Protein AF-I9R3Y6-F1 (afdb_monomer_lite)

Structure (mmCIF, N/CA/C/O backbone):
data_AF-I9R3Y6-F1
#
_entry.id   AF-I9R3Y6-F1
#
loop_
_atom_site.group_PDB
_atom_site.id
_atom_site.type_symbol
_atom_site.label_atom_id
_atom_site.label_alt_id
_atom_site.label_comp_id
_atom_site.label_asym_id
_atom_site.label_entity_id
_atom_site.label_seq_id
_atom_site.pdbx_PDB_ins_code
_atom_site.Cartn_x
_atom_site.Cartn_y
_atom_site.Cartn_z
_atom_site.occupancy
_atom_site.B_iso_or_equiv
_atom_site.auth_seq_id
_atom_site.auth_comp_id
_atom_site.auth_asym_id
_atom_site.auth_atom_id
_atom_site.pdbx_PDB_model_num
ATOM 1 N N . MET A 1 1 ? -59.702 -33.708 -56.986 1.00 40.09 1 MET A N 1
ATOM 2 C CA . MET A 1 1 ? -58.563 -34.503 -57.503 1.00 40.09 1 MET A CA 1
ATOM 3 C C . MET A 1 1 ? -57.527 -33.476 -57.942 1.00 40.09 1 MET A C 1
ATOM 5 O O . MET A 1 1 ? -57.850 -32.694 -58.814 1.00 40.09 1 MET A O 1
ATOM 9 N N . TYR A 1 2 ? -56.395 -33.248 -57.285 1.00 29.70 2 TYR A N 1
ATOM 10 C CA . TYR A 1 2 ? -55.424 -34.174 -56.711 1.00 29.70 2 TYR A CA 1
ATOM 11 C C . TYR A 1 2 ? -54.909 -33.692 -55.348 1.00 29.70 2 TYR A C 1
ATOM 13 O O . TYR A 1 2 ? -54.809 -32.494 -55.094 1.00 29.70 2 TYR A O 1
ATOM 21 N N . LEU A 1 3 ? -54.573 -34.663 -54.501 1.00 33.28 3 LEU A N 1
ATOM 22 C CA . LEU A 1 3 ? -53.752 -34.501 -53.308 1.00 33.28 3 LEU A CA 1
ATOM 23 C C . LEU A 1 3 ? -52.286 -34.426 -53.760 1.00 33.28 3 LEU A C 1
ATOM 25 O O . LEU A 1 3 ? -51.871 -35.275 -54.543 1.00 33.28 3 LEU A O 1
ATOM 29 N N . ASN A 1 4 ? -51.506 -33.475 -53.251 1.00 40.72 4 ASN A N 1
ATOM 30 C CA . ASN A 1 4 ? -50.048 -33.580 -53.240 1.00 40.72 4 ASN A CA 1
ATOM 31 C C . ASN A 1 4 ? -49.540 -33.114 -51.877 1.00 40.72 4 ASN A C 1
ATOM 33 O O . ASN A 1 4 ? -49.539 -31.929 -51.555 1.00 40.72 4 ASN A O 1
ATOM 37 N N . VAL A 1 5 ? -49.150 -34.098 -51.071 1.00 38.28 5 VAL A N 1
ATOM 38 C CA . VAL A 1 5 ? -48.381 -33.930 -49.843 1.00 38.28 5 VAL A CA 1
ATOM 39 C C . VAL A 1 5 ? -46.913 -33.922 -50.252 1.00 38.28 5 VAL A C 1
ATOM 41 O O . VAL A 1 5 ? -46.444 -34.902 -50.819 1.00 38.28 5 VAL A O 1
ATOM 44 N N . TYR A 1 6 ? -46.188 -32.847 -49.945 1.00 37.31 6 TYR A N 1
ATOM 45 C CA . TYR A 1 6 ? -44.731 -32.881 -49.859 1.00 37.31 6 TYR A CA 1
ATOM 46 C C . TYR A 1 6 ? -44.275 -32.165 -48.590 1.00 37.31 6 TYR A C 1
ATOM 48 O O . TYR A 1 6 ? -44.670 -31.040 -48.292 1.00 37.31 6 TYR A O 1
ATOM 56 N N . ASN A 1 7 ? -43.468 -32.904 -47.835 1.00 46.22 7 ASN A N 1
ATOM 57 C CA . ASN A 1 7 ? -42.841 -32.556 -46.572 1.00 46.22 7 ASN A CA 1
ATOM 58 C C . ASN A 1 7 ? -42.087 -31.223 -46.635 1.00 46.22 7 ASN A C 1
ATOM 60 O O . ASN A 1 7 ? -41.264 -31.019 -47.523 1.00 46.22 7 ASN A O 1
ATOM 64 N N . GLY A 1 8 ? -42.276 -30.365 -45.634 1.00 37.38 8 GLY A N 1
ATOM 65 C CA . GLY A 1 8 ? -41.421 -29.194 -45.463 1.00 37.38 8 GLY A CA 1
ATOM 66 C C . GLY A 1 8 ? -42.023 -28.171 -44.518 1.00 37.38 8 GLY A C 1
ATOM 67 O O . GLY A 1 8 ? -42.857 -27.365 -44.910 1.00 37.38 8 GLY A O 1
ATOM 68 N N . ILE A 1 9 ? -41.596 -28.220 -43.259 1.00 40.31 9 ILE A N 1
ATOM 69 C CA . ILE A 1 9 ? -41.941 -27.290 -42.180 1.00 40.31 9 ILE A CA 1
ATOM 70 C C . ILE A 1 9 ? -41.870 -25.843 -42.692 1.00 40.31 9 ILE A C 1
ATOM 72 O O . ILE A 1 9 ? -40.794 -25.333 -42.999 1.00 40.31 9 ILE A O 1
ATOM 76 N N . THR A 1 10 ? -43.013 -25.160 -42.772 1.00 40.06 10 THR A N 1
ATOM 77 C CA . THR A 1 10 ? -43.026 -23.716 -43.017 1.00 40.06 10 THR A CA 1
ATOM 78 C C . THR A 1 10 ? -42.563 -23.022 -41.739 1.00 40.06 10 THR A C 1
ATOM 80 O O . THR A 1 10 ? -43.270 -22.994 -40.733 1.00 40.06 10 THR A O 1
ATOM 83 N N . VAL A 1 11 ? -41.335 -22.504 -41.764 1.00 41.06 11 VAL A N 1
ATOM 84 C CA . VAL A 1 11 ? -40.709 -21.775 -40.657 1.00 41.06 11 VAL A CA 1
ATOM 85 C C . VAL A 1 11 ? -41.519 -20.507 -40.381 1.00 41.06 11 VAL A C 1
ATOM 87 O O . VAL A 1 11 ? -41.500 -19.550 -41.156 1.00 41.06 11 VAL A O 1
ATOM 90 N N . GLY A 1 12 ? -42.263 -20.504 -39.274 1.00 38.69 12 GLY A N 1
ATOM 91 C CA . GLY A 1 12 ? -42.968 -19.324 -38.790 1.00 38.69 12 GLY A CA 1
ATOM 92 C C . GLY A 1 12 ? -41.983 -18.185 -38.522 1.00 38.69 12 GLY A C 1
ATOM 93 O O . GLY A 1 12 ? -40.951 -18.379 -37.882 1.00 38.69 12 GLY A O 1
ATOM 94 N N . LYS A 1 13 ? -42.302 -16.985 -39.021 1.00 43.81 13 LYS A N 1
ATOM 95 C CA . LYS A 1 13 ? -41.548 -15.746 -38.779 1.00 43.81 13 LYS A CA 1
ATOM 96 C C . LYS A 1 13 ? -41.221 -15.595 -37.284 1.00 43.81 13 LYS A C 1
ATOM 98 O O . LYS A 1 13 ? -42.113 -15.344 -36.475 1.00 43.81 13 LYS A O 1
ATOM 103 N N . ILE A 1 14 ? -39.938 -15.688 -36.925 1.00 50.94 14 ILE A N 1
ATOM 104 C CA . ILE A 1 14 ? -39.427 -15.354 -35.588 1.00 50.94 14 ILE A CA 1
ATOM 105 C C . ILE A 1 14 ? -39.514 -13.834 -35.433 1.00 50.94 14 ILE A C 1
ATOM 107 O O . ILE A 1 14 ? -38.614 -13.084 -35.801 1.00 50.94 14 ILE A O 1
ATOM 111 N N . GLY A 1 15 ? -40.653 -13.372 -34.929 1.00 47.31 15 GLY A N 1
ATOM 112 C CA . GLY A 1 15 ? -40.985 -11.960 -34.819 1.00 47.31 15 GLY A CA 1
ATOM 113 C C . GLY A 1 15 ? -41.627 -11.632 -33.483 1.00 47.31 15 GLY A C 1
ATOM 114 O O . GLY A 1 15 ? -42.800 -11.288 -33.444 1.00 47.31 15 GLY A O 1
ATOM 115 N N . LYS A 1 16 ? -40.857 -11.739 -32.393 1.00 46.09 16 LYS A N 1
ATOM 116 C CA . LYS A 1 16 ? -40.992 -10.921 -31.170 1.00 46.09 16 LYS A CA 1
ATOM 117 C C . LYS A 1 16 ? -39.845 -11.259 -30.215 1.00 46.09 16 LYS A C 1
ATOM 119 O O . LYS A 1 16 ? -39.915 -12.217 -29.451 1.00 46.09 16 LYS A O 1
ATOM 124 N N . LYS A 1 17 ? -38.772 -10.459 -30.248 1.00 49.69 17 LYS A N 1
ATOM 125 C CA . LYS A 1 17 ? -37.758 -10.470 -29.183 1.00 49.69 17 LYS A CA 1
ATOM 126 C C . LYS A 1 17 ? -38.469 -10.167 -27.862 1.00 49.69 17 LYS A C 1
ATOM 128 O O . LYS A 1 17 ? -39.013 -9.079 -27.679 1.00 49.69 17 LYS A O 1
ATOM 133 N N . SER A 1 18 ? -38.499 -11.156 -26.973 1.00 49.22 18 SER A N 1
ATOM 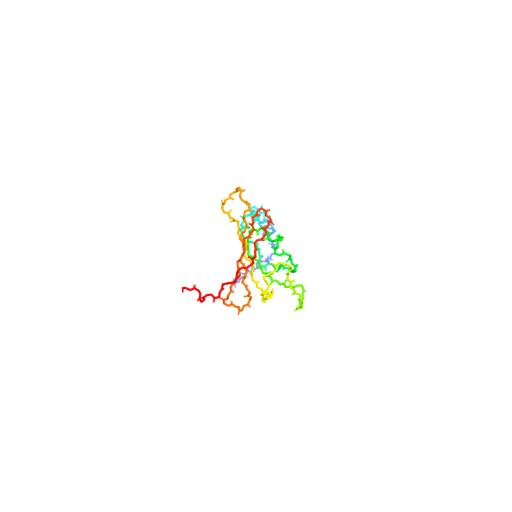134 C CA . SER A 1 18 ? -39.059 -11.038 -25.631 1.00 49.22 18 SER A CA 1
ATOM 135 C C . SER A 1 18 ? -38.395 -9.875 -24.890 1.00 49.22 18 SER A C 1
ATOM 137 O O . SER A 1 18 ? -37.191 -9.893 -24.634 1.00 49.22 18 SER A O 1
ATOM 139 N N . LYS A 1 19 ? -39.184 -8.858 -24.517 1.00 52.25 19 LYS A N 1
ATOM 140 C CA . LYS A 1 19 ? -38.735 -7.745 -23.661 1.00 52.25 19 LYS A CA 1
ATOM 141 C C . LYS A 1 19 ? -38.333 -8.207 -22.246 1.00 52.25 19 LYS A C 1
ATOM 143 O O . LYS A 1 19 ? -37.773 -7.411 -21.500 1.00 52.25 19 LYS A O 1
ATOM 148 N N . ARG A 1 20 ? -38.563 -9.478 -21.876 1.00 48.31 20 ARG A N 1
ATOM 149 C CA . ARG A 1 20 ? -38.273 -10.001 -20.527 1.00 48.31 20 ARG A CA 1
ATOM 150 C C . ARG A 1 20 ? -36.783 -10.078 -20.186 1.00 48.31 20 ARG A C 1
ATOM 152 O O . ARG A 1 20 ? -36.446 -9.966 -19.017 1.00 48.31 20 ARG A O 1
ATOM 159 N N . ASN A 1 21 ? -35.880 -10.165 -21.166 1.00 47.78 21 ASN A N 1
ATOM 160 C CA . ASN A 1 21 ? -34.438 -10.217 -20.868 1.00 47.78 21 ASN A CA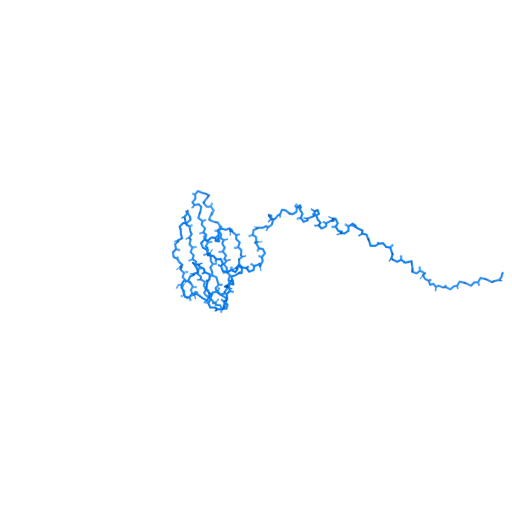 1
ATOM 161 C C . ASN A 1 21 ? -33.816 -8.866 -20.487 1.00 47.78 21 ASN A C 1
ATOM 163 O O . ASN A 1 21 ? -32.684 -8.838 -20.012 1.00 47.78 21 ASN A O 1
ATOM 167 N N . LYS A 1 22 ? -34.519 -7.743 -20.694 1.00 45.72 22 LYS A N 1
ATOM 168 C CA . LYS 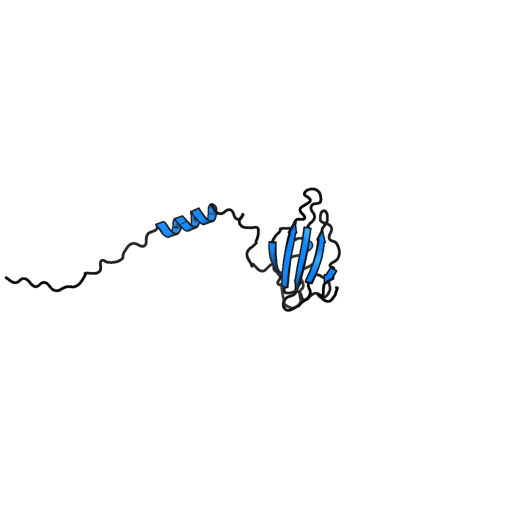A 1 22 ? -33.993 -6.420 -20.322 1.00 45.72 22 LYS A CA 1
ATOM 169 C C . LYS A 1 22 ? -34.284 -6.071 -18.858 1.00 45.72 22 LYS A C 1
ATOM 171 O O . LYS A 1 22 ? -33.480 -5.382 -18.247 1.00 45.72 22 LYS A O 1
ATOM 176 N N . V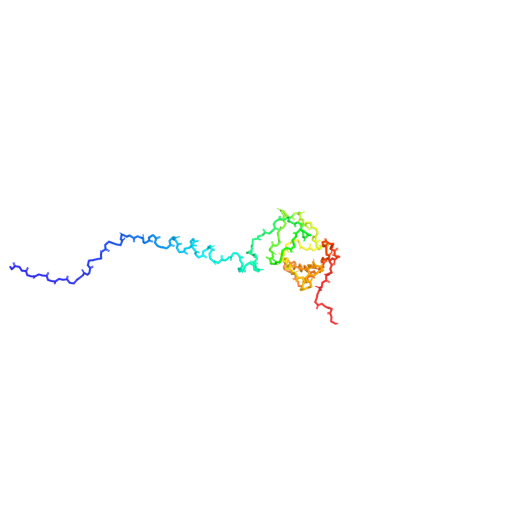AL A 1 23 ? -35.383 -6.589 -18.304 1.00 49.34 23 VAL A N 1
ATOM 177 C CA . VAL A 1 23 ? -35.834 -6.302 -16.929 1.00 49.34 23 VAL A CA 1
ATOM 178 C C . VAL A 1 23 ? -35.093 -7.165 -15.900 1.00 49.34 23 VAL A C 1
ATOM 180 O O . VAL A 1 23 ? -34.670 -6.665 -14.865 1.00 49.34 23 VAL A O 1
ATOM 183 N N . LEU A 1 24 ? -34.788 -8.425 -16.233 1.00 48.09 24 LEU A N 1
ATOM 184 C CA . LEU A 1 24 ? -34.036 -9.315 -15.335 1.00 48.09 24 LEU A CA 1
ATOM 185 C C . LEU A 1 24 ? -32.604 -8.831 -15.042 1.00 48.09 24 LEU A C 1
ATOM 187 O O . LEU A 1 24 ? -32.083 -9.091 -13.963 1.00 48.09 24 LEU A O 1
ATOM 191 N N . LYS A 1 25 ? -31.966 -8.092 -15.962 1.00 48.84 25 LYS A N 1
ATOM 192 C CA . LYS A 1 25 ? -30.648 -7.484 -15.703 1.00 48.84 25 LYS A CA 1
ATOM 193 C C . LYS A 1 25 ? -30.719 -6.278 -14.766 1.00 48.84 25 LYS A C 1
ATOM 195 O O . LYS A 1 25 ? -29.782 -6.082 -14.002 1.00 48.84 25 LYS A O 1
ATOM 200 N N . SER A 1 26 ? -31.787 -5.479 -14.821 1.00 52.91 26 SER A N 1
ATOM 201 C CA . SER A 1 26 ? -31.929 -4.311 -13.941 1.00 52.91 26 SER A CA 1
ATOM 202 C C . SER A 1 26 ? -32.352 -4.698 -12.527 1.00 52.91 26 SER A C 1
ATOM 204 O O . SER A 1 26 ? -31.932 -4.047 -11.582 1.00 52.91 26 SER A O 1
ATOM 206 N N . GLU A 1 27 ? -33.138 -5.766 -12.373 1.00 51.00 27 GLU A N 1
ATOM 207 C CA . GLU A 1 27 ? -33.579 -6.237 -11.054 1.00 51.00 27 GLU A CA 1
ATOM 208 C C . GLU A 1 27 ? -32.491 -7.059 -10.348 1.00 51.00 27 GLU A C 1
ATOM 210 O O . GLU A 1 27 ? -32.244 -6.850 -9.165 1.00 51.00 27 GLU A O 1
ATOM 215 N N . LEU A 1 28 ? -31.751 -7.914 -11.067 1.00 51.44 28 LEU A N 1
ATOM 216 C CA . LEU A 1 28 ? -30.618 -8.646 -10.484 1.00 51.44 28 LEU A CA 1
ATOM 217 C C . LEU A 1 28 ? -29.409 -7.733 -10.208 1.00 51.44 28 LEU A C 1
ATOM 219 O O . LEU A 1 28 ? -28.701 -7.937 -9.228 1.00 51.44 28 LEU A O 1
ATOM 223 N N . GLY A 1 29 ? -29.198 -6.704 -11.038 1.00 49.84 29 GLY A N 1
ATOM 224 C CA . GLY A 1 29 ? -28.147 -5.701 -10.839 1.00 49.84 29 GLY A CA 1
ATOM 225 C C . GLY A 1 29 ? -28.398 -4.732 -9.678 1.00 49.84 29 GLY A C 1
ATOM 226 O O . GLY A 1 29 ? -27.475 -4.025 -9.298 1.00 49.84 29 GLY A O 1
ATOM 227 N N . GLY A 1 30 ? -29.618 -4.695 -9.127 1.00 49.50 30 GLY A N 1
ATOM 228 C CA . GLY A 1 30 ? -29.953 -3.949 -7.905 1.00 49.50 30 GLY A CA 1
ATOM 229 C C . GLY A 1 30 ? -30.157 -4.828 -6.663 1.00 49.50 30 GLY A C 1
ATOM 230 O O . GLY A 1 30 ? -30.183 -4.305 -5.553 1.00 49.50 30 GLY A O 1
ATOM 231 N N . LEU A 1 31 ? -30.317 -6.149 -6.839 1.00 49.53 31 LEU A N 1
ATOM 232 C CA . LEU A 1 31 ? -30.486 -7.135 -5.758 1.00 49.53 31 LEU A CA 1
ATOM 233 C C . LEU A 1 31 ? -29.182 -7.795 -5.323 1.00 49.53 31 LEU A C 1
ATOM 235 O O . LEU A 1 31 ? -29.087 -8.259 -4.189 1.00 49.53 31 LEU A O 1
ATOM 239 N N . LEU A 1 32 ? -28.185 -7.856 -6.204 1.00 51.38 32 LEU A N 1
ATOM 240 C CA . LEU A 1 32 ? -26.813 -7.995 -5.750 1.00 51.38 32 LEU A CA 1
ATOM 241 C C . LEU A 1 32 ? -26.454 -6.620 -5.214 1.00 51.38 32 LEU A C 1
ATOM 243 O O . LEU A 1 32 ? -26.389 -5.679 -6.008 1.00 51.38 32 LEU A O 1
ATOM 247 N N . PRO A 1 33 ? -26.263 -6.448 -3.900 1.00 50.94 33 PRO A N 1
ATOM 248 C CA . PRO A 1 33 ? -25.709 -5.195 -3.464 1.00 50.94 33 PRO A CA 1
ATOM 249 C C . PRO A 1 33 ? -24.339 -5.111 -4.147 1.00 50.94 33 PRO A C 1
ATOM 251 O O . PRO A 1 33 ? -23.692 -6.135 -4.411 1.00 50.94 33 PRO A O 1
ATOM 254 N N . ASP A 1 34 ? -23.818 -3.908 -4.324 1.00 52.88 34 ASP A N 1
ATOM 255 C CA . ASP A 1 34 ? -22.385 -3.728 -4.556 1.00 52.88 34 ASP A CA 1
ATOM 256 C C . ASP A 1 34 ? -21.525 -4.430 -3.466 1.00 52.88 34 ASP A C 1
ATOM 258 O O . ASP A 1 34 ? -20.310 -4.361 -3.515 1.00 52.88 34 ASP A O 1
ATOM 262 N N . SER A 1 35 ? -22.124 -5.132 -2.489 1.00 48.91 35 SER A N 1
ATOM 263 C CA . SER A 1 35 ? -21.573 -5.943 -1.402 1.00 48.91 35 SER A CA 1
ATOM 264 C C . SER A 1 35 ? -21.168 -7.387 -1.745 1.00 48.91 35 SER A C 1
ATOM 266 O O . SER A 1 35 ? -20.899 -8.156 -0.824 1.00 48.91 35 SER A O 1
ATOM 268 N N . LEU A 1 36 ? -21.044 -7.780 -3.016 1.00 51.56 36 LEU A N 1
ATOM 269 C CA . LEU A 1 36 ? -19.908 -8.665 -3.345 1.00 51.56 36 LEU A CA 1
ATOM 270 C C . LEU A 1 36 ? -18.584 -7.866 -3.394 1.00 51.56 36 LEU A C 1
ATOM 272 O O . LEU A 1 36 ? -17.510 -8.441 -3.561 1.00 51.56 36 LEU A O 1
ATOM 276 N N . GLY A 1 37 ? -18.656 -6.543 -3.191 1.00 49.53 37 GLY A N 1
ATOM 277 C CA . GLY A 1 37 ? -17.594 -5.534 -3.186 1.00 49.53 37 GLY A CA 1
ATOM 278 C C . GLY A 1 37 ? -16.601 -5.599 -2.038 1.00 49.53 37 GLY A C 1
ATOM 279 O O . GLY A 1 37 ? -16.139 -4.568 -1.560 1.00 49.53 37 GLY A O 1
ATOM 280 N N . PHE A 1 38 ? -16.184 -6.807 -1.674 1.00 52.38 38 PHE A N 1
ATOM 281 C CA . PHE A 1 38 ? -14.855 -7.003 -1.098 1.00 52.38 38 PHE A CA 1
ATOM 282 C C . PHE A 1 38 ? -13.756 -6.692 -2.125 1.00 52.38 38 PHE A C 1
ATOM 284 O O . PHE A 1 38 ? -12.647 -6.303 -1.767 1.00 52.38 38 PHE A O 1
ATOM 291 N N . PHE A 1 39 ? -14.075 -6.812 -3.417 1.00 54.75 39 PHE A N 1
ATOM 292 C CA . PHE A 1 39 ? -13.148 -6.594 -4.517 1.00 54.75 39 PHE A CA 1
ATOM 293 C C . PHE A 1 39 ? -13.701 -5.494 -5.416 1.00 54.75 39 PHE A C 1
ATOM 295 O O . PHE A 1 39 ? -14.633 -5.720 -6.189 1.00 54.75 39 PHE A O 1
ATOM 302 N N . LYS A 1 40 ? -13.137 -4.283 -5.326 1.00 56.47 40 LYS A N 1
ATOM 303 C CA . LYS A 1 40 ? -13.387 -3.278 -6.362 1.00 56.47 40 LYS A CA 1
ATOM 304 C C . LYS A 1 40 ? -12.948 -3.862 -7.711 1.00 56.47 40 LYS A C 1
ATOM 306 O O . LYS A 1 40 ? -11.907 -4.523 -7.762 1.00 56.47 40 LYS A O 1
ATOM 311 N N . PRO A 1 41 ? -13.727 -3.670 -8.792 1.00 53.22 41 PRO A N 1
ATOM 312 C CA . PRO A 1 41 ? -13.315 -4.125 -10.110 1.00 53.22 41 PRO A CA 1
ATOM 313 C C . PRO A 1 41 ? -11.946 -3.534 -10.457 1.00 53.22 41 PRO A C 1
ATOM 315 O O . PRO A 1 41 ? -11.574 -2.479 -9.945 1.00 53.22 41 PRO A O 1
ATOM 318 N N . TYR A 1 42 ? -11.228 -4.239 -11.334 1.00 57.31 42 TYR A N 1
ATOM 319 C CA . TYR A 1 42 ? -9.896 -3.969 -11.898 1.00 57.31 42 TYR A CA 1
ATOM 320 C C . TYR A 1 42 ? -9.800 -2.628 -12.673 1.00 57.31 42 TYR A C 1
ATOM 322 O O . TYR A 1 42 ? -9.217 -2.532 -13.750 1.00 57.31 42 TYR A O 1
ATOM 330 N N . THR A 1 43 ? -10.418 -1.568 -12.166 1.00 61.00 43 THR A N 1
ATOM 331 C CA . THR A 1 43 ? -10.396 -0.226 -12.728 1.00 61.00 43 THR A CA 1
ATOM 332 C C . THR A 1 43 ? -9.089 0.445 -12.302 1.00 61.00 43 THR A C 1
ATOM 334 O O . THR A 1 43 ? -8.797 0.483 -11.103 1.00 61.00 43 THR A O 1
ATOM 337 N N . PRO A 1 44 ? -8.283 0.958 -13.250 1.00 66.62 44 PRO A N 1
ATOM 338 C CA . PRO A 1 44 ? -7.070 1.697 -12.925 1.00 66.62 44 PRO A CA 1
ATOM 339 C C . PRO A 1 44 ? -7.369 2.872 -11.994 1.00 66.62 44 PRO A C 1
ATOM 341 O O . PRO A 1 44 ? -8.296 3.647 -12.237 1.00 66.62 44 PRO A O 1
ATOM 344 N N . VAL A 1 45 ? -6.561 3.019 -10.949 1.00 76.56 45 VAL A N 1
ATOM 345 C CA . VAL A 1 45 ? -6.601 4.179 -10.062 1.00 76.56 45 VAL A CA 1
ATOM 346 C C . VAL A 1 45 ? -5.484 5.134 -10.472 1.00 76.56 45 VAL A C 1
ATOM 348 O O . VAL A 1 45 ? -4.336 5.003 -10.042 1.00 76.56 45 VAL A O 1
ATOM 351 N N . ASN A 1 46 ? -5.831 6.086 -11.340 1.00 80.75 46 ASN A N 1
ATOM 352 C CA . ASN A 1 46 ? -4.860 6.985 -11.954 1.00 80.75 46 ASN A CA 1
ATOM 353 C C . ASN A 1 46 ? -4.465 8.127 -11.016 1.00 80.75 46 ASN A C 1
ATOM 355 O O . ASN A 1 46 ? -5.307 8.950 -10.661 1.00 80.75 46 ASN A O 1
ATOM 359 N N . GLY A 1 47 ? -3.186 8.188 -10.639 1.00 80.94 47 GLY A N 1
ATOM 360 C CA . GLY A 1 47 ? -2.616 9.316 -9.890 1.00 80.94 47 GLY A CA 1
ATOM 361 C C . GLY A 1 47 ? -3.166 9.550 -8.486 1.00 80.94 47 GLY A C 1
ATOM 362 O O . GLY A 1 47 ? -2.928 10.618 -7.928 1.00 80.94 47 GLY A O 1
ATOM 363 N N . GLN A 1 48 ? -3.913 8.606 -7.911 1.00 88.00 48 GLN A N 1
ATOM 364 C CA . GLN A 1 48 ? -4.387 8.779 -6.544 1.00 88.00 48 GLN A CA 1
ATOM 365 C C . GLN A 1 48 ? -3.274 8.647 -5.523 1.00 88.00 48 GLN A C 1
ATOM 367 O O . GLN A 1 48 ? -2.381 7.813 -5.656 1.00 88.00 48 GLN A O 1
ATOM 372 N N . ASP A 1 49 ? -3.402 9.458 -4.485 1.00 91.50 49 ASP A N 1
ATOM 373 C CA . ASP A 1 49 ? -2.597 9.392 -3.283 1.00 91.50 49 ASP A CA 1
ATOM 374 C C . ASP A 1 49 ? -2.883 8.096 -2.515 1.00 91.50 49 ASP A C 1
ATOM 376 O O . ASP A 1 49 ? -4.026 7.825 -2.133 1.00 91.50 49 ASP A O 1
ATOM 380 N N . PHE A 1 50 ? -1.840 7.303 -2.266 1.00 92.62 50 PHE A N 1
ATOM 381 C CA . PHE A 1 50 ? -1.956 6.045 -1.534 1.00 92.62 50 PHE A CA 1
ATOM 382 C C . PHE A 1 50 ? -2.422 6.250 -0.086 1.00 92.62 50 PHE A C 1
ATOM 384 O O . PHE A 1 50 ? -3.032 5.340 0.474 1.00 92.62 50 PHE A O 1
ATOM 391 N N . ASP A 1 51 ? -2.209 7.421 0.519 1.00 92.69 51 ASP A N 1
ATOM 392 C CA . ASP A 1 51 ? -2.708 7.726 1.868 1.00 92.69 51 ASP A CA 1
ATOM 393 C C . ASP A 1 51 ? -4.238 7.880 1.897 1.00 92.69 51 ASP A C 1
ATOM 395 O O . ASP A 1 51 ? -4.876 7.645 2.921 1.00 92.69 51 ASP A O 1
ATOM 399 N N . GLN A 1 52 ? -4.851 8.204 0.754 1.00 90.12 52 GLN A N 1
ATOM 400 C CA . GLN A 1 52 ? -6.306 8.316 0.603 1.00 90.12 52 GLN A CA 1
ATOM 401 C C . GLN A 1 52 ? -6.963 6.981 0.205 1.00 90.12 52 GLN A C 1
ATOM 403 O O . GLN A 1 52 ? -8.189 6.836 0.241 1.00 90.12 52 GLN A O 1
ATOM 408 N N . MET A 1 53 ? -6.166 5.966 -0.142 1.00 88.88 53 MET A N 1
ATOM 409 C CA . MET A 1 53 ? -6.641 4.633 -0.524 1.00 88.88 53 MET A CA 1
ATOM 410 C C . MET A 1 53 ? -6.903 3.766 0.718 1.00 88.88 53 MET A C 1
ATOM 412 O O . MET A 1 53 ? -6.185 2.810 1.004 1.00 88.88 53 MET A O 1
ATOM 416 N N . LEU A 1 54 ? -7.946 4.129 1.471 1.00 84.94 54 LEU A N 1
ATOM 417 C CA . LEU A 1 54 ? -8.281 3.544 2.781 1.00 84.94 54 LEU A CA 1
ATOM 418 C C . LEU A 1 54 ? -9.334 2.431 2.739 1.00 84.94 54 LEU A C 1
ATOM 420 O O . LEU A 1 54 ? -9.545 1.739 3.734 1.00 84.94 54 LEU A O 1
ATOM 424 N N . ASN A 1 55 ? -10.027 2.282 1.612 1.00 84.50 55 ASN A N 1
ATOM 425 C CA . ASN A 1 55 ? -11.039 1.244 1.450 1.00 84.50 55 ASN A CA 1
ATOM 426 C C . ASN A 1 55 ? -10.362 -0.090 1.142 1.00 84.50 55 ASN A C 1
ATOM 428 O O . ASN A 1 55 ? -9.494 -0.131 0.265 1.00 84.50 55 ASN A O 1
ATOM 432 N N . MET A 1 56 ? -10.806 -1.169 1.791 1.00 85.88 56 MET A N 1
ATOM 433 C CA . MET A 1 56 ? -10.335 -2.510 1.454 1.00 85.88 56 MET A CA 1
ATOM 434 C C . MET A 1 56 ? -10.522 -2.813 -0.032 1.00 85.88 56 MET A C 1
ATOM 436 O O . MET A 1 56 ? -11.510 -2.398 -0.647 1.00 85.88 56 MET A O 1
ATOM 440 N N . GLY A 1 57 ? -9.567 -3.539 -0.606 1.00 86.50 57 GLY A N 1
ATOM 441 C CA . GLY A 1 57 ? -9.665 -4.011 -1.979 1.00 86.50 57 GLY A CA 1
ATOM 442 C C . GLY A 1 57 ? -8.326 -4.140 -2.691 1.00 86.50 57 GLY A C 1
ATOM 443 O O . GLY A 1 57 ? -7.255 -3.941 -2.117 1.00 86.50 57 GLY A O 1
ATOM 444 N N . PHE A 1 58 ? -8.427 -4.471 -3.976 1.00 87.19 58 PHE A N 1
ATOM 445 C CA . PHE A 1 58 ? -7.313 -4.687 -4.890 1.00 87.19 58 PHE A CA 1
ATOM 446 C C . PHE A 1 58 ? -7.382 -3.626 -5.978 1.00 87.19 58 PHE A C 1
ATOM 448 O O . PHE A 1 58 ? -8.405 -3.471 -6.644 1.00 87.19 58 PHE A O 1
ATOM 455 N N . TYR A 1 59 ? -6.294 -2.894 -6.155 1.00 87.88 59 TYR A N 1
ATOM 456 C CA . TYR A 1 59 ? -6.240 -1.741 -7.032 1.00 87.88 59 TYR A CA 1
ATOM 457 C C . TYR A 1 59 ? -5.148 -1.926 -8.069 1.00 87.88 59 TYR A C 1
ATOM 459 O O . TYR A 1 59 ? -3.998 -2.205 -7.731 1.00 87.88 59 TYR A O 1
ATOM 467 N N . LYS A 1 60 ? -5.498 -1.700 -9.335 1.00 89.56 60 LYS A N 1
ATOM 468 C CA . LYS A 1 60 ? -4.514 -1.529 -10.399 1.00 89.56 60 LYS A CA 1
ATOM 469 C C . LYS A 1 60 ? -3.970 -0.107 -10.324 1.00 89.56 60 LYS A C 1
ATOM 471 O O . LYS A 1 60 ? -4.714 0.848 -10.539 1.00 89.56 60 LYS A O 1
ATOM 476 N N . ILE A 1 61 ? -2.683 0.028 -10.037 1.00 90.75 61 ILE A N 1
ATOM 477 C CA . ILE A 1 61 ? -2.016 1.323 -9.953 1.00 90.75 61 ILE A CA 1
ATOM 478 C C . ILE A 1 61 ? -1.421 1.668 -11.307 1.00 90.75 61 ILE A C 1
ATOM 480 O O . ILE A 1 61 ? -0.644 0.903 -11.885 1.00 90.75 61 ILE A O 1
ATOM 484 N N . GLN A 1 62 ? -1.798 2.845 -11.788 1.00 86.81 62 GLN A N 1
ATOM 485 C CA . GLN A 1 62 ? -1.285 3.436 -13.005 1.00 86.81 62 GLN A CA 1
ATOM 486 C C . GLN A 1 62 ? -1.035 4.928 -12.734 1.00 86.81 62 GLN A C 1
ATOM 488 O O . GLN A 1 62 ? -1.920 5.610 -12.219 1.00 86.81 62 GLN A O 1
ATOM 493 N N . PRO A 1 63 ? 0.151 5.467 -13.040 1.00 80.62 63 PRO A N 1
ATOM 494 C CA . PRO A 1 63 ? 0.395 6.895 -12.897 1.00 80.62 63 PRO A CA 1
ATOM 495 C C . PRO A 1 63 ? -0.380 7.698 -13.952 1.00 80.62 63 PRO A C 1
ATOM 497 O O . PRO A 1 63 ? -0.816 7.151 -14.966 1.00 80.62 63 PRO A O 1
ATOM 500 N N . LEU A 1 64 ? -0.525 9.012 -13.748 1.00 82.00 64 LEU A N 1
ATOM 501 C CA . LEU A 1 64 ? -1.216 9.898 -14.704 1.00 82.00 64 LEU A CA 1
ATOM 502 C C . LEU A 1 64 ? -0.511 9.959 -16.063 1.00 82.00 64 LEU A C 1
ATOM 504 O O . LEU A 1 64 ? -1.152 10.114 -17.098 1.00 82.00 64 LEU A O 1
ATOM 508 N N . ASN A 1 65 ? 0.814 9.858 -16.051 1.00 81.50 65 ASN A N 1
ATOM 509 C CA . ASN A 1 65 ? 1.667 9.818 -17.229 1.00 81.50 65 ASN A CA 1
ATOM 510 C C . ASN A 1 65 ? 2.983 9.085 -16.914 1.00 81.50 65 ASN A C 1
ATOM 512 O O . ASN A 1 65 ? 3.309 8.844 -15.751 1.00 81.50 65 ASN A O 1
ATOM 516 N N . SER A 1 66 ? 3.765 8.776 -17.950 1.00 76.44 66 SER A N 1
ATOM 517 C CA . SER A 1 66 ? 5.018 8.011 -17.848 1.00 76.44 66 SER A CA 1
ATOM 518 C C . SER A 1 66 ? 6.115 8.644 -16.983 1.00 76.44 66 SER A C 1
ATOM 520 O O . SER A 1 66 ? 7.087 7.962 -16.674 1.00 76.44 66 SER A O 1
ATOM 522 N N . PHE A 1 67 ? 5.976 9.913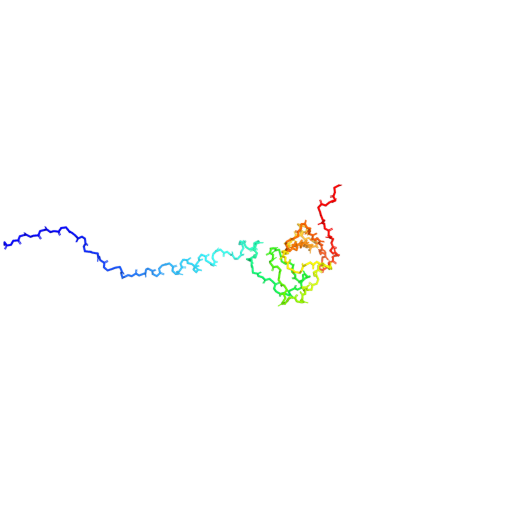 -16.595 1.00 75.12 67 PHE A N 1
ATOM 523 C CA . PHE A 1 67 ? 6.953 10.657 -15.792 1.00 75.12 67 PHE A CA 1
ATOM 524 C C . PHE A 1 67 ? 6.445 10.979 -14.382 1.00 75.12 67 PHE A C 1
ATOM 526 O O . PHE A 1 67 ? 7.110 11.687 -13.632 1.00 75.12 67 PHE A O 1
ATOM 533 N N . SER A 1 68 ? 5.260 10.485 -14.025 1.00 82.75 68 SER A N 1
ATOM 534 C CA . SER A 1 68 ? 4.636 10.727 -12.727 1.00 82.75 68 SER A CA 1
ATOM 535 C C . SER A 1 68 ? 4.634 9.468 -11.869 1.00 82.75 68 SER A C 1
ATOM 537 O O . SER A 1 68 ? 4.629 8.348 -12.380 1.00 82.75 68 SER A O 1
ATOM 539 N N . SER A 1 69 ? 4.591 9.665 -10.557 1.00 85.38 69 SER A N 1
ATOM 540 C CA . SER A 1 69 ? 4.262 8.643 -9.572 1.00 85.38 69 SER A CA 1
ATOM 541 C C . SER A 1 69 ? 3.009 9.061 -8.810 1.00 85.38 69 SER A C 1
ATOM 543 O O . SER A 1 69 ? 2.692 10.246 -8.684 1.00 85.38 69 SER A O 1
ATOM 545 N N . ASN A 1 70 ? 2.273 8.073 -8.312 1.00 90.00 70 ASN A N 1
ATOM 546 C CA . ASN A 1 70 ? 1.210 8.318 -7.351 1.00 90.00 70 ASN A CA 1
ATOM 547 C C . ASN A 1 70 ? 1.817 8.908 -6.059 1.00 90.00 70 ASN A C 1
ATOM 549 O O . ASN A 1 70 ? 2.867 8.428 -5.618 1.00 90.00 70 ASN A O 1
ATOM 553 N N . PRO A 1 71 ? 1.192 9.921 -5.432 1.00 92.62 71 PRO A N 1
ATOM 554 C CA . PRO A 1 71 ? 1.634 10.413 -4.131 1.00 92.62 71 PRO A CA 1
ATOM 555 C C . PRO A 1 71 ? 1.663 9.290 -3.083 1.00 92.62 71 PRO A C 1
ATOM 557 O O . PRO A 1 71 ? 0.847 8.366 -3.130 1.00 92.62 71 PRO A O 1
ATOM 560 N N . ASN A 1 72 ? 2.622 9.368 -2.157 1.00 94.50 72 ASN A N 1
ATOM 561 C CA . ASN A 1 72 ? 2.843 8.390 -1.082 1.00 94.50 72 ASN A CA 1
ATOM 562 C C . ASN A 1 72 ? 3.083 6.930 -1.535 1.00 94.50 72 ASN A C 1
ATOM 564 O O . ASN A 1 72 ? 2.998 5.993 -0.734 1.00 94.50 72 ASN A O 1
ATOM 568 N N . LEU A 1 73 ? 3.456 6.733 -2.803 1.00 93.25 73 LEU A N 1
ATOM 569 C CA . LEU A 1 73 ? 4.113 5.519 -3.293 1.00 93.25 73 LEU A CA 1
ATOM 570 C C . LEU A 1 73 ? 5.422 5.263 -2.506 1.00 93.25 73 LEU A C 1
ATOM 572 O O . LEU A 1 73 ? 6.087 6.229 -2.119 1.00 93.25 73 LEU A O 1
ATOM 576 N N . PRO A 1 74 ? 5.842 3.998 -2.295 1.00 95.00 74 PRO A N 1
ATOM 577 C CA . PRO A 1 74 ? 7.165 3.717 -1.747 1.00 95.00 74 PRO A CA 1
ATOM 578 C C . PRO A 1 74 ? 8.284 4.390 -2.552 1.00 95.00 74 PRO A C 1
ATOM 580 O O . PRO A 1 74 ? 8.304 4.348 -3.784 1.00 95.00 74 PRO A O 1
ATOM 583 N N . GLU A 1 75 ? 9.239 4.989 -1.843 1.00 91.94 75 GLU A N 1
ATOM 584 C CA . GLU A 1 75 ? 10.369 5.684 -2.455 1.00 91.94 75 GLU A CA 1
ATOM 585 C C . GLU A 1 75 ? 11.184 4.731 -3.347 1.00 91.94 75 GLU A C 1
ATOM 587 O O . GLU A 1 75 ? 11.509 3.604 -2.961 1.00 91.94 75 GLU A O 1
ATOM 592 N N . GLY A 1 76 ? 11.474 5.168 -4.576 1.00 90.00 76 GLY A N 1
ATOM 593 C CA . GLY A 1 76 ? 12.213 4.377 -5.565 1.00 90.00 76 GLY A CA 1
ATOM 594 C C . GLY A 1 76 ? 11.461 3.169 -6.138 1.00 90.00 76 GLY A C 1
ATOM 595 O O . GLY A 1 76 ? 12.052 2.404 -6.900 1.00 90.00 76 GLY A O 1
ATOM 596 N N . ALA A 1 77 ? 10.184 2.963 -5.798 1.00 91.88 77 ALA A N 1
ATOM 597 C CA . ALA A 1 77 ? 9.396 1.889 -6.389 1.00 91.88 77 ALA A CA 1
ATOM 598 C C . ALA A 1 77 ? 9.039 2.187 -7.852 1.00 91.88 77 ALA A C 1
ATOM 600 O O . ALA A 1 77 ? 8.753 3.325 -8.229 1.00 91.88 77 ALA A O 1
ATOM 601 N N . TYR A 1 78 ? 8.996 1.137 -8.674 1.00 92.69 78 TYR A N 1
ATOM 602 C CA . TYR A 1 78 ? 8.419 1.232 -10.012 1.00 92.69 78 TYR A CA 1
ATOM 603 C C . TYR A 1 78 ? 6.924 1.572 -9.887 1.00 92.69 78 TYR A C 1
ATOM 605 O O . TYR A 1 78 ? 6.244 0.893 -9.125 1.00 92.69 78 TYR A O 1
ATOM 613 N N . PRO A 1 79 ? 6.399 2.604 -10.576 1.00 91.62 79 PRO A N 1
ATOM 614 C CA . PRO A 1 79 ? 5.122 3.219 -10.204 1.00 91.62 79 PRO A CA 1
ATOM 615 C C . PRO A 1 79 ? 3.889 2.517 -10.802 1.00 91.62 79 PRO A C 1
ATOM 617 O O . PRO A 1 79 ? 2.758 2.824 -10.428 1.00 91.62 79 PRO A O 1
ATOM 620 N N . TYR A 1 80 ? 4.083 1.547 -11.699 1.00 91.75 80 TYR A N 1
ATOM 621 C CA . TYR A 1 80 ? 3.020 0.664 -12.185 1.00 91.75 80 TYR A CA 1
ATOM 622 C C . TYR A 1 80 ? 2.985 -0.604 -11.342 1.00 91.75 80 TYR A C 1
ATOM 624 O O . TYR A 1 80 ? 4.021 -1.231 -11.134 1.00 91.75 80 TYR A O 1
ATOM 632 N N . GLY A 1 81 ? 1.802 -1.028 -10.901 1.00 92.31 81 GLY A N 1
ATOM 633 C CA . GLY A 1 81 ? 1.699 -2.207 -10.047 1.00 92.31 81 GLY A CA 1
ATOM 634 C C . GLY A 1 81 ? 0.302 -2.463 -9.512 1.00 92.31 81 GLY A C 1
ATOM 635 O O . GLY A 1 81 ? -0.695 -2.005 -10.070 1.00 92.31 81 GLY A O 1
ATOM 636 N N . SER A 1 82 ? 0.246 -3.200 -8.410 1.00 92.00 82 SER A N 1
ATOM 637 C CA . SER A 1 82 ? -0.982 -3.473 -7.667 1.00 92.00 82 SER A CA 1
ATOM 638 C C . SER A 1 82 ? -0.851 -2.977 -6.233 1.00 92.00 82 SER A C 1
ATOM 640 O O . SER A 1 82 ? 0.172 -3.213 -5.596 1.00 92.00 82 SER A O 1
ATOM 642 N N . LEU A 1 83 ? -1.885 -2.317 -5.719 1.00 93.56 83 LEU A N 1
ATOM 643 C CA . LEU A 1 83 ? -2.022 -2.002 -4.298 1.00 93.56 83 LEU A CA 1
ATOM 644 C C . LEU A 1 83 ? -3.126 -2.878 -3.713 1.00 93.56 83 LEU A C 1
ATOM 646 O O . LEU A 1 83 ? -4.215 -2.968 -4.277 1.00 93.56 83 LEU A O 1
ATOM 650 N N . ILE A 1 84 ? -2.852 -3.496 -2.576 1.00 92.56 84 ILE A N 1
ATOM 651 C CA . ILE A 1 84 ? -3.820 -4.269 -1.808 1.00 92.56 84 ILE A CA 1
ATOM 652 C C . ILE A 1 84 ? -3.998 -3.574 -0.467 1.00 92.56 84 ILE A C 1
ATOM 654 O O . ILE A 1 84 ? -3.010 -3.247 0.192 1.00 92.56 84 ILE A O 1
ATOM 658 N N . VAL A 1 85 ? -5.245 -3.328 -0.080 1.00 91.38 85 VAL A N 1
ATOM 659 C CA . VAL A 1 85 ? -5.594 -2.637 1.163 1.00 91.38 85 VAL A CA 1
ATOM 660 C C . VAL A 1 85 ? -6.470 -3.553 2.003 1.00 91.38 85 VAL A C 1
ATOM 662 O O . VAL A 1 85 ? -7.479 -4.064 1.514 1.00 91.38 85 VAL A O 1
ATOM 665 N N . PHE A 1 86 ? -6.093 -3.734 3.264 1.00 88.06 86 PHE A N 1
ATOM 666 C CA . PHE A 1 86 ? -6.837 -4.516 4.244 1.00 88.06 86 PHE A CA 1
ATOM 667 C C . PHE A 1 86 ? -7.162 -3.672 5.467 1.00 88.06 86 PHE A C 1
ATOM 669 O O . PHE A 1 86 ? -6.356 -2.839 5.896 1.00 88.06 86 PHE A O 1
ATOM 676 N N . ASP A 1 87 ? -8.308 -3.959 6.068 1.00 87.06 87 ASP A N 1
ATOM 677 C CA . ASP A 1 87 ? -8.625 -3.478 7.401 1.00 87.06 87 ASP A CA 1
ATOM 678 C C . ASP A 1 87 ? -7.980 -4.414 8.411 1.00 87.06 87 ASP A C 1
ATOM 680 O O . ASP A 1 87 ? -7.979 -5.636 8.256 1.00 87.06 87 ASP A O 1
ATOM 684 N N . ASN A 1 88 ? -7.392 -3.832 9.447 1.00 79.62 88 ASN A N 1
ATOM 685 C CA . ASN A 1 88 ? -6.970 -4.613 10.589 1.00 79.62 88 ASN A CA 1
ATOM 686 C C . ASN A 1 88 ? -8.222 -5.015 11.390 1.00 79.62 88 ASN A C 1
ATOM 688 O O . ASN A 1 88 ? -9.070 -4.154 11.624 1.00 79.62 88 ASN A O 1
ATOM 692 N N . PRO A 1 89 ? -8.337 -6.276 11.839 1.00 72.06 89 PRO A N 1
ATOM 693 C CA . PRO A 1 89 ? -9.516 -6.772 12.552 1.00 72.06 89 PRO A CA 1
ATOM 694 C C . PRO A 1 89 ? -9.764 -6.131 13.930 1.00 72.06 89 PRO A C 1
ATOM 696 O O . PRO A 1 89 ? -10.766 -6.441 14.566 1.00 72.06 89 PRO A O 1
ATOM 699 N N . LEU A 1 90 ? -8.870 -5.272 14.431 1.00 68.31 90 LEU A N 1
ATOM 700 C CA . LEU A 1 90 ? -9.075 -4.556 15.691 1.00 68.31 90 LEU A CA 1
ATOM 701 C C . LEU A 1 90 ? -9.907 -3.283 15.460 1.00 68.31 90 LEU A C 1
ATOM 703 O O . LEU A 1 90 ? -9.371 -2.219 15.136 1.00 68.31 90 LEU A O 1
ATOM 707 N N . ASP A 1 91 ? -11.223 -3.404 15.668 1.00 62.34 91 ASP A N 1
ATOM 708 C CA . ASP A 1 91 ? -12.250 -2.383 15.383 1.00 62.34 91 ASP A CA 1
ATOM 709 C C . ASP A 1 91 ? -11.963 -0.993 15.983 1.00 62.34 91 ASP A C 1
ATOM 711 O O . ASP A 1 91 ? -12.354 0.035 15.426 1.00 62.34 91 ASP A O 1
ATOM 715 N N . TYR A 1 92 ? -11.251 -0.933 17.111 1.00 67.31 92 TYR A N 1
ATOM 716 C CA . TYR A 1 92 ? -10.952 0.313 17.822 1.00 67.31 92 TYR A CA 1
ATOM 717 C C . TYR A 1 92 ? -9.686 1.028 17.330 1.00 67.31 92 TYR A C 1
ATOM 719 O O . TYR A 1 92 ? -9.490 2.199 17.651 1.00 67.31 92 TYR A O 1
ATOM 727 N N . GLU A 1 93 ? -8.828 0.373 16.543 1.00 66.81 93 GLU A N 1
ATOM 728 C CA . GLU A 1 93 ? -7.533 0.948 16.148 1.00 66.81 93 GLU A CA 1
ATOM 729 C C . GLU A 1 93 ? -7.557 1.592 14.756 1.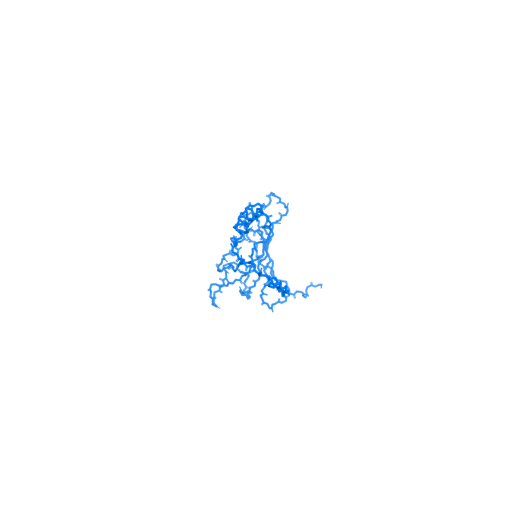00 66.81 93 GLU A C 1
ATOM 731 O O . GLU A 1 93 ? -6.563 2.190 14.342 1.00 66.81 93 GLU A O 1
ATOM 736 N N . ARG A 1 94 ? -8.678 1.469 14.018 1.00 73.50 94 ARG A N 1
ATOM 737 C CA . ARG A 1 94 ? -8.857 1.968 12.633 1.00 73.50 94 ARG A CA 1
ATOM 738 C C . ARG A 1 94 ? -7.617 1.727 11.760 1.00 73.50 94 ARG A C 1
ATOM 740 O O . ARG A 1 94 ? -7.258 2.553 10.916 1.00 73.50 94 ARG A O 1
ATOM 747 N N . ARG A 1 95 ? -6.927 0.610 12.003 1.00 85.31 95 ARG A N 1
ATOM 748 C CA . ARG A 1 95 ? -5.648 0.305 11.371 1.00 85.31 95 ARG A CA 1
ATOM 749 C C . ARG A 1 95 ? -5.899 -0.188 9.955 1.00 85.31 95 ARG A C 1
ATOM 751 O O . ARG A 1 95 ? -6.799 -0.994 9.723 1.00 85.31 95 ARG A O 1
ATOM 758 N N . LYS A 1 96 ? -5.083 0.279 9.017 1.00 88.62 96 LYS A N 1
ATOM 759 C CA . LYS A 1 96 ? -5.095 -0.172 7.622 1.00 88.62 96 LYS A CA 1
ATOM 760 C C . LYS A 1 96 ? -3.749 -0.780 7.288 1.00 88.62 96 LYS A C 1
ATOM 762 O O . LYS A 1 96 ? -2.720 -0.249 7.694 1.00 88.62 96 LYS A O 1
ATOM 767 N N . VAL A 1 97 ? -3.746 -1.869 6.539 1.00 92.62 97 VAL A N 1
ATOM 768 C CA . VAL A 1 97 ? -2.528 -2.462 5.986 1.00 92.62 97 VAL A CA 1
ATOM 769 C C . VAL A 1 97 ? -2.540 -2.229 4.489 1.00 92.62 97 VAL A C 1
ATOM 771 O O . VAL A 1 97 ? -3.558 -2.446 3.836 1.00 92.62 97 VAL A O 1
ATOM 774 N N . GLN A 1 98 ? -1.408 -1.794 3.949 1.00 94.50 98 GLN A N 1
ATOM 775 C CA . GLN A 1 98 ? -1.217 -1.632 2.517 1.00 94.50 98 GLN A CA 1
ATOM 776 C C . GLN A 1 98 ? -0.043 -2.481 2.046 1.00 94.50 98 GLN A C 1
ATOM 778 O O . GLN A 1 98 ? 1.031 -2.452 2.649 1.00 94.50 98 GLN A O 1
ATOM 783 N N . ILE A 1 99 ? -0.252 -3.209 0.952 1.00 95.50 99 ILE A N 1
ATOM 784 C CA . ILE A 1 99 ? 0.770 -3.996 0.264 1.00 95.50 99 ILE A CA 1
ATOM 785 C C . ILE A 1 99 ? 0.860 -3.494 -1.171 1.00 95.50 99 ILE A C 1
ATOM 787 O O . ILE A 1 99 ? -0.127 -3.539 -1.902 1.00 95.50 99 ILE A O 1
ATOM 791 N N . TYR A 1 100 ? 2.035 -3.026 -1.579 1.00 95.94 100 TYR A N 1
ATOM 792 C CA . TYR A 1 100 ? 2.293 -2.602 -2.948 1.00 95.94 100 TYR A CA 1
ATOM 793 C C . TYR A 1 100 ? 3.211 -3.592 -3.659 1.00 95.94 100 TYR A C 1
ATOM 795 O O . TYR A 1 100 ? 4.314 -3.873 -3.193 1.00 95.94 100 TYR A O 1
ATOM 803 N N . ILE A 1 101 ? 2.758 -4.095 -4.804 1.00 94.81 101 ILE A N 1
ATOM 804 C CA . ILE A 1 101 ? 3.488 -5.036 -5.653 1.00 94.81 101 ILE A CA 1
ATOM 805 C C . ILE A 1 101 ? 3.774 -4.330 -6.981 1.00 94.81 101 ILE A C 1
ATOM 807 O O . ILE A 1 101 ? 2.861 -4.187 -7.804 1.00 94.81 101 ILE A O 1
ATOM 811 N N . PRO A 1 102 ? 5.011 -3.864 -7.206 1.00 94.31 102 PRO A N 1
ATOM 812 C CA . PRO A 1 102 ? 5.396 -3.274 -8.479 1.00 94.31 102 PRO A CA 1
ATOM 813 C C . PRO A 1 102 ? 5.314 -4.304 -9.612 1.00 94.31 102 PRO A C 1
ATOM 815 O O . PRO A 1 102 ? 5.667 -5.473 -9.451 1.00 94.31 102 PRO A O 1
ATOM 818 N N . ASN A 1 103 ? 4.850 -3.874 -10.782 1.00 91.56 103 ASN A N 1
ATOM 819 C CA . ASN A 1 103 ? 4.652 -4.746 -11.934 1.00 91.56 103 ASN A CA 1
ATOM 820 C C . ASN A 1 103 ? 5.985 -5.316 -12.443 1.00 91.56 103 ASN A C 1
ATOM 822 O O . ASN A 1 103 ? 6.927 -4.564 -12.671 1.00 91.56 103 ASN A O 1
ATOM 826 N N . GLY A 1 104 ? 6.041 -6.630 -12.674 1.00 89.69 104 GLY A N 1
ATOM 827 C CA . GLY A 1 104 ? 7.232 -7.302 -13.208 1.00 89.69 104 GLY A CA 1
ATOM 828 C C . GLY A 1 104 ? 8.371 -7.503 -12.202 1.00 89.69 104 GLY A C 1
ATOM 829 O O . GLY A 1 104 ? 9.476 -7.856 -12.606 1.00 89.69 104 GLY A O 1
ATOM 830 N N . HIS A 1 105 ? 8.124 -7.295 -10.907 1.00 89.56 105 HIS A N 1
ATOM 831 C CA . HIS A 1 105 ? 9.126 -7.440 -9.855 1.00 89.56 105 HIS A CA 1
ATOM 832 C C . HIS A 1 105 ? 8.764 -8.557 -8.863 1.00 89.56 105 HIS A C 1
ATOM 834 O O . HIS A 1 105 ? 7.594 -8.837 -8.621 1.00 89.56 105 HIS A O 1
ATOM 840 N N . THR A 1 106 ? 9.783 -9.191 -8.274 1.00 88.12 106 THR A N 1
ATOM 841 C CA . THR A 1 106 ? 9.646 -10.285 -7.287 1.00 88.12 106 THR A CA 1
ATOM 842 C C . THR A 1 106 ? 9.653 -9.802 -5.835 1.00 88.12 106 THR A C 1
ATOM 844 O O . THR A 1 106 ? 9.650 -10.612 -4.912 1.00 88.12 106 THR A O 1
ATOM 847 N N . TYR A 1 107 ? 9.684 -8.487 -5.626 1.00 92.12 107 TYR A N 1
ATOM 848 C CA . TYR A 1 107 ? 9.645 -7.848 -4.316 1.00 92.12 107 TYR A CA 1
ATOM 849 C C . TYR A 1 107 ? 8.327 -7.102 -4.124 1.00 92.12 107 TYR A C 1
ATOM 851 O O . TYR A 1 107 ? 7.666 -6.719 -5.090 1.00 92.12 107 TYR A O 1
ATOM 859 N N . PHE A 1 108 ? 7.963 -6.850 -2.872 1.00 95.12 108 PHE A N 1
ATOM 860 C CA . PHE A 1 108 ? 6.793 -6.053 -2.518 1.00 95.12 108 PHE A CA 1
ATOM 861 C C . PHE A 1 108 ? 7.119 -5.105 -1.369 1.00 95.12 108 PHE A C 1
ATOM 863 O O . PHE A 1 108 ? 8.115 -5.267 -0.666 1.00 95.12 108 PHE A O 1
ATOM 870 N N . TYR A 1 109 ? 6.276 -4.099 -1.190 1.00 96.69 109 TYR A N 1
ATOM 871 C CA . TYR A 1 109 ? 6.364 -3.160 -0.084 1.00 96.69 109 TYR A CA 1
ATOM 872 C C . TYR A 1 109 ? 5.158 -3.323 0.821 1.00 96.69 109 TYR A C 1
ATOM 874 O O . TYR A 1 109 ? 4.050 -3.547 0.337 1.00 96.69 109 TYR A O 1
ATOM 882 N N . THR A 1 110 ? 5.349 -3.152 2.123 1.00 96.06 110 THR A N 1
ATOM 883 C CA . THR A 1 110 ? 4.243 -3.082 3.079 1.00 96.06 110 THR A CA 1
ATOM 884 C C . THR A 1 110 ? 4.347 -1.833 3.933 1.00 96.06 110 THR A C 1
ATOM 886 O O . THR A 1 110 ? 5.440 -1.344 4.227 1.00 96.06 110 THR A O 1
ATOM 889 N N . ARG A 1 111 ? 3.198 -1.306 4.340 1.00 95.12 111 ARG A N 1
ATOM 890 C CA . ARG A 1 111 ? 3.101 -0.333 5.427 1.00 95.12 111 ARG A CA 1
ATOM 891 C C . ARG A 1 111 ? 1.777 -0.486 6.152 1.00 95.12 111 ARG A C 1
ATOM 893 O O . ARG A 1 111 ? 0.848 -1.133 5.668 1.00 95.12 111 ARG A O 1
ATOM 900 N N . VAL A 1 112 ? 1.695 0.163 7.302 1.00 93.06 112 VAL A N 1
ATOM 901 C CA . VAL A 1 112 ? 0.485 0.235 8.118 1.00 93.06 112 VAL A CA 1
ATOM 902 C C . VAL A 1 112 ? 0.106 1.701 8.295 1.00 93.06 112 VAL A C 1
ATOM 904 O O . VAL A 1 112 ? 0.979 2.565 8.353 1.00 93.06 112 VAL A O 1
ATOM 907 N N . ALA A 1 113 ? -1.185 1.982 8.392 1.00 90.56 113 ALA A N 1
ATOM 908 C CA . ALA A 1 113 ? -1.709 3.215 8.956 1.00 90.56 113 ALA A CA 1
ATOM 909 C C . ALA A 1 113 ? -2.380 2.925 10.295 1.00 90.56 113 ALA A C 1
ATOM 911 O O . ALA A 1 113 ? -3.078 1.921 10.434 1.00 90.56 113 ALA A O 1
ATOM 912 N N . ASN A 1 114 ? -2.192 3.819 11.260 1.00 87.06 114 ASN A N 1
ATOM 913 C CA . ASN A 1 114 ? -2.854 3.796 12.557 1.00 87.06 114 ASN A CA 1
ATOM 914 C C . ASN A 1 114 ? -3.573 5.132 12.756 1.00 87.06 114 ASN A C 1
ATOM 916 O O . ASN A 1 114 ? -2.931 6.180 12.713 1.00 87.06 114 ASN A O 1
ATOM 920 N N . ASN A 1 115 ? -4.899 5.107 12.916 1.00 81.88 115 ASN A N 1
ATOM 921 C CA . ASN A 1 115 ? -5.726 6.315 13.028 1.00 81.88 115 ASN A CA 1
ATOM 922 C C . ASN A 1 115 ? -5.437 7.390 11.953 1.00 81.88 115 ASN A C 1
ATOM 924 O O . ASN A 1 115 ? -5.446 8.584 12.236 1.00 81.88 115 ASN A O 1
ATOM 928 N N . GLY A 1 116 ? -5.176 6.965 10.711 1.00 78.31 116 GLY A N 1
ATOM 929 C CA . GLY A 1 116 ? -4.892 7.857 9.578 1.00 78.31 116 GLY A CA 1
ATOM 930 C C . GLY A 1 116 ? -3.433 8.313 9.446 1.00 78.31 116 GLY A C 1
ATOM 931 O O . GLY A 1 116 ? -3.086 8.897 8.426 1.00 78.31 116 GLY A O 1
ATOM 932 N N . ALA A 1 117 ? -2.563 8.012 10.416 1.00 87.81 117 ALA A N 1
ATOM 933 C CA . ALA A 1 117 ? -1.126 8.253 10.304 1.00 87.81 117 ALA A CA 1
ATOM 934 C C . ALA A 1 117 ? -0.417 7.030 9.705 1.00 87.81 117 ALA A C 1
ATOM 936 O O . ALA A 1 117 ? -0.519 5.926 10.245 1.00 87.81 117 ALA A O 1
ATOM 937 N N . PHE A 1 118 ? 0.312 7.221 8.604 1.00 92.50 118 PHE A N 1
ATOM 938 C CA . PHE A 1 118 ? 1.031 6.150 7.913 1.00 92.50 118 PHE A CA 1
ATOM 939 C C . PHE A 1 118 ? 2.458 5.977 8.436 1.00 92.50 118 PHE A C 1
ATOM 941 O O . PHE A 1 118 ? 3.225 6.932 8.555 1.00 92.50 118 PHE A O 1
ATOM 948 N N . TYR A 1 119 ? 2.836 4.726 8.691 1.00 93.88 119 TYR A N 1
ATOM 949 C CA . TYR A 1 119 ? 4.232 4.339 8.857 1.00 93.88 119 TYR A CA 1
ATOM 950 C C . TYR A 1 119 ? 4.946 4.306 7.497 1.00 93.88 119 TYR A C 1
ATOM 952 O O . TYR A 1 119 ? 4.316 4.242 6.436 1.00 93.88 119 TYR A O 1
ATOM 960 N N . LYS A 1 120 ? 6.284 4.322 7.530 1.00 95.50 120 LYS A N 1
ATOM 961 C CA . LYS A 1 120 ? 7.113 4.183 6.326 1.00 95.50 120 LYS A CA 1
ATOM 962 C C . LYS A 1 120 ? 6.886 2.829 5.646 1.00 95.50 120 LYS A C 1
ATOM 964 O O . LYS A 1 120 ? 6.567 1.835 6.298 1.00 95.50 120 LYS A O 1
ATOM 969 N N . TRP A 1 121 ? 7.105 2.805 4.336 1.00 97.12 121 TRP A N 1
ATOM 970 C CA . TRP A 1 121 ? 7.138 1.579 3.548 1.00 97.12 121 TRP A CA 1
ATOM 971 C C . TRP A 1 121 ? 8.371 0.737 3.874 1.00 97.12 121 TRP A C 1
ATOM 973 O O . TRP A 1 121 ? 9.486 1.251 3.891 1.00 97.12 121 TRP A O 1
ATOM 983 N N . ASN A 1 122 ? 8.168 -0.565 4.055 1.00 95.25 122 ASN A N 1
ATOM 984 C CA . ASN A 1 122 ? 9.225 -1.563 4.184 1.00 95.25 122 ASN A CA 1
ATOM 985 C C . ASN A 1 122 ? 9.238 -2.443 2.936 1.00 95.25 122 ASN A C 1
ATOM 987 O O . ASN A 1 122 ? 8.185 -2.922 2.517 1.00 95.25 122 ASN A O 1
ATOM 991 N N . LYS A 1 123 ? 10.414 -2.636 2.333 1.00 94.62 123 LYS A N 1
ATOM 992 C CA . LYS A 1 123 ? 10.605 -3.446 1.124 1.00 94.62 123 LYS A CA 1
ATOM 993 C C . LYS A 1 123 ? 11.012 -4.867 1.508 1.00 94.62 123 LYS A C 1
ATOM 995 O O . LYS A 1 123 ? 11.953 -5.026 2.271 1.00 94.62 123 LYS A O 1
ATOM 1000 N N . PHE A 1 124 ? 10.374 -5.867 0.911 1.00 92.44 124 PHE A N 1
ATOM 1001 C CA . PHE A 1 124 ? 10.670 -7.286 1.106 1.00 92.44 124 PHE A CA 1
ATOM 1002 C C . PHE A 1 124 ? 11.082 -7.907 -0.224 1.00 92.44 124 PHE A C 1
ATOM 1004 O O . PHE A 1 124 ? 10.310 -7.895 -1.182 1.00 92.44 124 PHE A O 1
ATOM 1011 N N . ASN A 1 125 ? 12.298 -8.454 -0.286 1.00 86.19 125 ASN A N 1
ATOM 1012 C CA . ASN A 1 125 ? 12.899 -8.955 -1.529 1.00 86.19 125 ASN A CA 1
ATOM 1013 C C . ASN A 1 125 ? 12.920 -10.490 -1.643 1.00 86.19 125 ASN A C 1
ATOM 1015 O O . ASN A 1 125 ? 13.572 -11.012 -2.542 1.00 86.19 125 ASN A O 1
ATOM 1019 N N . GLY A 1 126 ? 12.259 -11.216 -0.733 1.00 68.69 126 GLY A N 1
ATOM 1020 C CA . GLY A 1 126 ? 12.201 -12.688 -0.738 1.00 68.69 126 GLY A CA 1
ATOM 1021 C C . GLY A 1 126 ? 13.501 -13.407 -0.346 1.00 68.69 126 GLY A C 1
ATOM 1022 O O . GLY A 1 126 ? 13.503 -14.629 -0.268 1.00 68.69 126 GLY A O 1
ATOM 1023 N N . ASN A 1 127 ? 14.579 -12.667 -0.065 1.00 67.38 127 ASN A N 1
ATOM 1024 C CA . ASN A 1 127 ? 15.886 -13.203 0.343 1.00 67.38 127 ASN A CA 1
ATOM 1025 C C . ASN A 1 127 ? 16.116 -13.158 1.867 1.00 67.38 127 ASN A C 1
ATOM 1027 O O . ASN A 1 127 ? 17.228 -13.406 2.323 1.00 67.38 127 ASN A O 1
ATOM 1031 N N . GLU A 1 128 ? 15.098 -12.790 2.644 1.00 60.38 128 GLU A N 1
ATOM 1032 C CA . GLU A 1 128 ? 15.158 -12.711 4.106 1.00 60.38 128 GLU A CA 1
ATOM 1033 C C . GLU A 1 128 ? 14.519 -13.983 4.684 1.00 60.38 128 GLU A C 1
ATOM 1035 O O . GLU A 1 128 ? 13.295 -14.070 4.789 1.00 60.38 128 GLU A O 1
ATOM 1040 N N . LEU A 1 129 ? 15.352 -14.984 4.989 1.00 50.09 129 LEU A N 1
ATOM 1041 C CA . LEU A 1 129 ? 15.029 -16.168 5.795 1.00 50.09 129 LEU A CA 1
ATOM 1042 C C . LEU A 1 129 ? 16.136 -16.385 6.828 1.00 50.09 129 LEU A C 1
ATOM 1044 O O . LEU A 1 129 ? 17.320 -16.285 6.432 1.00 50.09 129 LEU A O 1
#

pLDDT: mean 73.35, std 20.33, range [29.7, 97.12]

Organism: NCBI:txid997876

Sequence (129 aa):
MYLNVYNGITVGKIGKKSKRNKVLKSELGGLLPDSLGFFKPYTPVNGQDFDQMLNMGFYKIQPLNSFSSNPNLPEGAYPYGSLIVFDNPLDYERRKVQIYIPNGHTYFYTRVANNGAFYKWNKFNGNEL

Foldseek 3Di:
DDDDDDDDDPDPPPPDDDPVVVVVCVVVVVVPPCVVPLEDPADADEQAAPLPVLDFYKHFYDYNDPPDARHPDAPPAQRGFMKGKDADPPPVFRKIKIKTDGPPAQKIWIWMDTPSRIDHIDIDRPPDD

Secondary structure (DSSP, 8-state):
------------------THHHHHHHHHHHHS-GGGTTS--S-EEES--GGG--SSEEEEEE-SSTT---TTPPTT--SSEEEEEEE-S-TTTT-EEEEEEETT-S-EEEEEEETTEEPPPEEE-S---

Radius of gyration: 26.91 Å; chains: 1; bounding box: 74×45×75 Å